Protein AF-A0A7J7KMX6-F1 (afdb_monomer_lite)

Structure (mmCIF, N/CA/C/O backbone):
data_AF-A0A7J7KMX6-F1
#
_entry.id   AF-A0A7J7KMX6-F1
#
loop_
_atom_site.group_PDB
_atom_site.id
_atom_site.type_symbol
_atom_site.label_atom_id
_atom_site.label_alt_id
_atom_site.label_comp_id
_atom_site.label_asym_id
_atom_site.label_entity_id
_atom_site.label_seq_id
_atom_site.pdbx_PDB_ins_code
_atom_site.Cartn_x
_atom_site.Cartn_y
_atom_site.Cartn_z
_atom_site.occupancy
_atom_site.B_iso_or_equiv
_atom_site.auth_seq_id
_atom_site.auth_comp_id
_atom_site.auth_asym_id
_atom_site.auth_atom_id
_atom_site.pdbx_PDB_model_num
ATOM 1 N N . MET A 1 1 ? 9.141 -5.671 -23.607 1.00 47.41 1 MET A N 1
ATOM 2 C CA . MET A 1 1 ? 9.681 -5.772 -22.232 1.00 47.41 1 MET A CA 1
ATOM 3 C C . MET A 1 1 ? 8.751 -4.993 -21.314 1.00 47.41 1 MET A C 1
ATOM 5 O O . MET A 1 1 ? 8.425 -3.865 -21.656 1.00 47.41 1 MET A O 1
ATOM 9 N N . GLY A 1 2 ? 8.226 -5.609 -20.250 1.00 64.50 2 GLY A N 1
ATOM 10 C CA . GLY A 1 2 ? 7.309 -4.936 -19.317 1.00 64.50 2 GLY A CA 1
ATOM 11 C C . GLY A 1 2 ? 8.034 -3.919 -18.428 1.00 64.50 2 GLY A C 1
ATOM 12 O O . GLY A 1 2 ? 9.238 -4.034 -18.218 1.00 64.50 2 GLY A O 1
ATOM 13 N N . GLN A 1 3 ? 7.312 -2.923 -17.911 1.00 72.69 3 GLN A N 1
ATOM 14 C CA . GLN A 1 3 ? 7.849 -1.958 -16.945 1.00 72.69 3 GLN A CA 1
ATOM 15 C C . GLN A 1 3 ? 8.089 -2.639 -15.591 1.00 72.69 3 GLN A C 1
ATOM 17 O O . GLN A 1 3 ? 7.184 -3.273 -15.049 1.00 72.69 3 GLN A O 1
ATOM 22 N N . GLN A 1 4 ? 9.296 -2.501 -15.038 1.00 85.62 4 GLN A N 1
ATOM 23 C CA . GLN A 1 4 ? 9.638 -3.039 -13.722 1.00 85.62 4 GLN A CA 1
ATOM 24 C C . GLN A 1 4 ? 9.384 -1.987 -12.641 1.00 85.62 4 GLN A C 1
ATOM 26 O O . GLN A 1 4 ? 9.956 -0.900 -12.672 1.00 85.62 4 GLN A O 1
ATOM 31 N N . GLY A 1 5 ? 8.505 -2.306 -11.693 1.00 89.88 5 GLY A N 1
ATOM 32 C CA . GLY A 1 5 ? 8.278 -1.475 -10.515 1.00 89.88 5 GLY A CA 1
ATOM 33 C C . GLY A 1 5 ? 9.413 -1.570 -9.501 1.00 89.88 5 GLY A C 1
ATOM 34 O O . GLY A 1 5 ? 10.129 -2.569 -9.476 1.00 89.88 5 GLY A O 1
ATOM 35 N N . ILE A 1 6 ? 9.546 -0.544 -8.656 1.00 94.94 6 ILE A N 1
ATOM 36 C CA . ILE A 1 6 ? 10.556 -0.473 -7.580 1.00 94.94 6 ILE A CA 1
ATOM 37 C C . ILE A 1 6 ? 9.947 -0.248 -6.187 1.00 94.94 6 ILE A C 1
ATOM 39 O O . ILE A 1 6 ? 10.669 -0.057 -5.213 1.00 94.94 6 ILE A O 1
ATOM 43 N N . CYS A 1 7 ? 8.617 -0.230 -6.068 1.00 94.88 7 CYS A N 1
ATOM 44 C CA . CYS A 1 7 ? 7.958 -0.132 -4.769 1.00 94.88 7 CYS A CA 1
ATOM 45 C C . CYS A 1 7 ? 8.015 -1.490 -4.058 1.00 94.88 7 CYS A C 1
ATOM 47 O O . CYS A 1 7 ? 7.392 -2.458 -4.493 1.00 94.88 7 CYS A O 1
ATOM 49 N N . GLU A 1 8 ? 8.781 -1.546 -2.973 1.00 96.50 8 GLU A N 1
ATOM 50 C CA . GLU A 1 8 ? 8.936 -2.737 -2.128 1.00 96.50 8 GLU A CA 1
ATOM 51 C C . GLU A 1 8 ? 7.826 -2.878 -1.069 1.00 96.50 8 GLU A C 1
ATOM 53 O O . GLU A 1 8 ? 7.725 -3.917 -0.423 1.00 96.50 8 GLU A O 1
ATOM 58 N N . ASP A 1 9 ? 6.981 -1.856 -0.914 1.00 96.62 9 ASP A N 1
ATOM 59 C CA . ASP A 1 9 ? 5.875 -1.819 0.046 1.00 96.62 9 ASP A CA 1
ATOM 60 C C . ASP A 1 9 ? 4.553 -2.312 -0.584 1.00 96.62 9 ASP A C 1
ATOM 62 O O . ASP A 1 9 ? 4.378 -2.328 -1.807 1.00 96.62 9 ASP A O 1
ATOM 66 N N . MET A 1 10 ? 3.564 -2.664 0.249 1.00 96.56 10 MET A N 1
ATOM 67 C CA . MET A 1 10 ? 2.233 -3.091 -0.224 1.00 96.56 10 MET A CA 1
ATOM 68 C C . MET A 1 10 ? 1.421 -1.959 -0.878 1.00 96.56 10 MET A C 1
ATOM 70 O O . MET A 1 10 ? 0.513 -2.232 -1.678 1.00 96.56 10 MET A O 1
ATOM 74 N N . CYS A 1 11 ? 1.772 -0.702 -0.588 1.00 96.56 11 CYS A N 1
ATOM 75 C CA . CYS A 1 11 ? 1.219 0.504 -1.195 1.00 96.56 11 CYS A CA 1
ATOM 76 C C . CYS A 1 11 ? 2.304 1.590 -1.352 1.00 96.56 11 CYS A C 1
ATOM 78 O O . CYS A 1 11 ? 3.063 1.831 -0.412 1.00 96.56 11 CYS A O 1
ATOM 80 N N . PRO A 1 12 ? 2.397 2.287 -2.503 1.00 95.31 12 PRO A N 1
ATOM 81 C CA . PRO A 1 12 ? 3.344 3.386 -2.673 1.00 95.31 12 PRO A CA 1
ATOM 82 C C . PRO A 1 12 ? 3.105 4.531 -1.680 1.00 95.31 12 PRO A C 1
ATOM 84 O O . PRO A 1 12 ? 1.985 5.023 -1.541 1.00 95.31 12 PRO A O 1
ATOM 87 N N . LYS A 1 13 ? 4.178 5.069 -1.086 1.00 94.88 13 LYS A N 1
ATOM 88 C CA . LYS A 1 13 ? 4.109 6.193 -0.124 1.00 94.88 13 LYS A CA 1
ATOM 89 C C . LYS A 1 13 ? 3.320 7.403 -0.633 1.00 94.88 13 LYS A C 1
ATOM 91 O O . LYS A 1 13 ? 2.594 8.037 0.125 1.00 94.88 13 LYS A O 1
ATOM 96 N N . LYS A 1 14 ? 3.437 7.721 -1.928 1.00 94.00 14 LYS A N 1
ATOM 97 C CA . LYS A 1 14 ? 2.685 8.820 -2.560 1.00 94.00 14 LYS A CA 1
ATOM 98 C C . LYS A 1 14 ? 1.173 8.599 -2.460 1.00 94.00 14 LYS A C 1
ATOM 100 O O . LYS A 1 14 ? 0.438 9.545 -2.193 1.00 94.00 14 LYS A O 1
ATOM 105 N N . GLU A 1 15 ? 0.726 7.366 -2.674 1.00 94.62 15 GLU A N 1
ATOM 106 C CA . G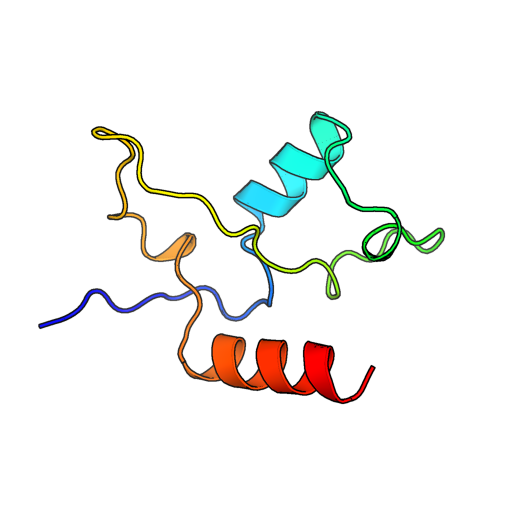LU A 1 15 ? -0.681 6.994 -2.579 1.00 94.62 15 GLU A CA 1
ATOM 107 C C . GLU A 1 15 ? -1.153 6.983 -1.124 1.00 94.62 15 GLU A C 1
ATOM 109 O O . GLU A 1 15 ? -2.195 7.566 -0.841 1.00 94.62 15 GLU A O 1
ATOM 114 N N . ILE A 1 16 ? -0.358 6.427 -0.202 1.00 95.94 16 ILE A N 1
ATOM 115 C CA . ILE A 1 16 ? -0.642 6.457 1.243 1.00 95.94 16 ILE A CA 1
ATOM 116 C C . ILE A 1 16 ? -0.872 7.897 1.713 1.00 95.94 16 ILE A C 1
ATOM 118 O O . ILE A 1 16 ? -1.922 8.207 2.268 1.00 95.94 16 ILE A O 1
ATOM 122 N N . ASN A 1 17 ? 0.070 8.800 1.428 1.00 95.75 17 ASN A N 1
ATOM 123 C CA . ASN A 1 17 ? -0.018 10.199 1.847 1.00 95.75 17 ASN A CA 1
ATOM 124 C C . ASN A 1 17 ? -1.238 10.908 1.248 1.00 95.75 17 ASN A C 1
ATOM 126 O O . ASN A 1 17 ? -1.914 11.666 1.941 1.00 95.75 17 ASN A O 1
ATOM 130 N N . PHE A 1 18 ? -1.535 10.649 -0.028 1.00 95.31 18 PHE A N 1
ATOM 131 C CA . PHE A 1 18 ? -2.730 11.178 -0.680 1.00 95.31 18 PHE A CA 1
ATOM 132 C C . PHE A 1 18 ? -4.004 10.677 0.010 1.00 95.31 18 PHE A C 1
ATOM 134 O O . PHE A 1 18 ? -4.851 11.478 0.390 1.00 95.31 18 PHE A O 1
ATOM 141 N N . ARG A 1 19 ? -4.129 9.364 0.227 1.00 95.81 19 ARG A N 1
ATOM 142 C CA . ARG A 1 19 ? -5.329 8.772 0.830 1.00 95.81 19 ARG A CA 1
ATOM 143 C C . ARG A 1 19 ? -5.497 9.167 2.298 1.00 95.81 19 ARG A C 1
ATOM 145 O O . ARG A 1 19 ? -6.628 9.364 2.724 1.00 95.81 19 ARG A O 1
ATOM 152 N N . LEU A 1 20 ? -4.410 9.344 3.050 1.00 95.06 20 LEU A N 1
ATOM 153 C CA . LEU A 1 20 ? -4.447 9.891 4.410 1.00 95.06 20 LEU A CA 1
ATOM 154 C C . LEU A 1 20 ? -4.966 11.331 4.418 1.00 95.06 20 LEU A C 1
ATOM 156 O O . LEU A 1 20 ? -5.905 11.642 5.149 1.00 95.06 20 LEU A O 1
ATOM 160 N N . LYS A 1 21 ? -4.383 12.195 3.578 1.00 96.25 21 LYS A N 1
ATOM 161 C CA . LYS A 1 21 ? -4.762 13.609 3.482 1.00 96.25 21 LYS A CA 1
ATOM 162 C C . LYS A 1 21 ? -6.234 13.779 3.101 1.00 96.25 21 LYS A C 1
ATOM 164 O O . LYS A 1 21 ? -6.940 14.562 3.726 1.00 96.25 21 LYS A O 1
ATOM 169 N N . GLU A 1 22 ? -6.689 13.016 2.113 1.00 96.75 22 GLU A N 1
ATOM 170 C CA . GLU A 1 22 ? -8.052 13.096 1.580 1.00 96.75 22 GLU A CA 1
ATOM 171 C C . GLU A 1 22 ? -9.058 12.210 2.345 1.00 96.75 22 GLU A C 1
ATOM 173 O O . GLU A 1 22 ? -10.223 12.135 1.968 1.00 96.75 22 GLU A O 1
ATOM 178 N N . ARG A 1 23 ? -8.632 11.531 3.425 1.00 94.69 23 ARG A N 1
ATOM 179 C CA . ARG A 1 23 ? -9.463 10.619 4.241 1.00 94.69 23 ARG A CA 1
ATOM 180 C C . ARG A 1 23 ? -10.139 9.499 3.429 1.00 94.69 23 ARG A C 1
ATOM 182 O O . ARG A 1 23 ? -11.290 9.150 3.666 1.00 94.69 23 ARG A O 1
ATOM 189 N N . LEU A 1 24 ? -9.391 8.904 2.499 1.00 95.19 24 LEU A N 1
ATOM 190 C CA . LEU A 1 24 ? -9.829 7.855 1.563 1.00 95.19 24 LEU A CA 1
ATOM 191 C C . LEU A 1 24 ? -9.360 6.436 1.955 1.00 95.19 24 LEU A C 1
ATOM 193 O O . LEU A 1 24 ? -9.289 5.543 1.104 1.00 95.19 24 LEU A O 1
ATOM 197 N N . LEU A 1 25 ? -8.950 6.216 3.207 1.00 94.69 25 LEU A N 1
ATOM 198 C CA . LEU A 1 25 ? -8.586 4.878 3.689 1.00 94.69 25 LEU A CA 1
ATOM 199 C C . LEU A 1 25 ? -9.836 4.050 3.987 1.00 94.69 25 LEU A C 1
ATOM 201 O O . LEU A 1 25 ? -10.784 4.553 4.592 1.00 94.69 25 LEU A O 1
ATOM 205 N N . HIS A 1 26 ? -9.815 2.776 3.592 1.00 94.06 26 HIS A N 1
ATOM 206 C CA . HIS A 1 26 ? -10.856 1.827 3.975 1.00 94.06 26 HIS A CA 1
ATOM 207 C C . HIS A 1 26 ? -10.788 1.546 5.487 1.00 94.06 26 HIS A C 1
ATOM 209 O O . HIS A 1 26 ? -9.722 1.674 6.083 1.00 94.06 26 HIS A O 1
ATOM 215 N N . GLU A 1 27 ? -11.881 1.113 6.123 1.00 92.62 27 GLU A N 1
ATOM 216 C CA . GLU A 1 27 ? -11.885 0.828 7.573 1.00 92.62 27 GLU A CA 1
ATOM 217 C C . GLU A 1 27 ? -10.841 -0.229 7.973 1.00 92.62 27 GLU A C 1
ATOM 219 O O . GLU A 1 27 ? -10.143 -0.076 8.968 1.00 92.62 27 GLU A O 1
ATOM 224 N N . LEU A 1 28 ? -10.640 -1.252 7.135 1.00 91.25 28 LEU A N 1
ATOM 225 C CA . LEU A 1 28 ? -9.602 -2.285 7.326 1.00 91.25 28 LEU A CA 1
ATOM 226 C C . LEU A 1 28 ? -8.157 -1.760 7.203 1.00 91.25 28 LEU A C 1
ATOM 228 O O . LEU A 1 28 ? -7.206 -2.474 7.528 1.00 91.25 28 LEU A O 1
ATOM 232 N N . GLU A 1 29 ? -7.995 -0.539 6.697 1.00 94.00 29 GLU A N 1
ATOM 233 C CA . GLU A 1 29 ? -6.722 0.162 6.527 1.00 94.00 29 GLU A CA 1
ATOM 234 C C . GLU A 1 29 ? -6.540 1.294 7.552 1.00 94.00 29 GLU A C 1
ATOM 236 O O . GLU A 1 29 ? -5.546 2.019 7.492 1.00 94.00 29 GLU A O 1
ATOM 241 N N . LYS A 1 30 ? -7.444 1.432 8.527 1.00 92.00 30 LYS A N 1
ATOM 242 C CA . LYS A 1 30 ? -7.277 2.356 9.651 1.00 92.00 30 LYS A CA 1
ATOM 243 C C . LYS A 1 30 ? -6.745 1.606 10.868 1.00 92.00 30 LYS A C 1
ATOM 245 O O . LYS A 1 30 ? -7.249 0.546 11.229 1.00 92.00 30 LYS A O 1
ATOM 250 N N . ARG A 1 31 ? -5.731 2.173 11.521 1.00 88.88 31 ARG A N 1
ATOM 251 C CA . ARG A 1 31 ? -5.250 1.730 12.835 1.00 88.88 31 ARG A CA 1
ATOM 252 C C . ARG A 1 31 ? -4.987 2.930 13.727 1.00 88.88 31 ARG A C 1
ATOM 254 O O . ARG A 1 31 ? -4.541 3.973 13.257 1.00 88.88 31 ARG A O 1
ATOM 261 N N . GLU A 1 32 ? -5.247 2.750 15.015 1.00 87.81 32 GLU A N 1
ATOM 262 C CA . GLU A 1 32 ? -5.036 3.775 16.042 1.00 87.81 32 GLU A CA 1
ATOM 263 C C . GLU A 1 32 ? -3.546 4.008 16.333 1.00 87.81 32 GLU A C 1
ATOM 265 O O . GLU A 1 32 ? -3.159 5.099 16.739 1.00 87.81 32 GLU A O 1
ATOM 270 N N . ASP A 1 33 ? -2.694 3.014 16.055 1.00 89.75 33 ASP A N 1
ATOM 271 C CA . ASP A 1 33 ? -1.242 3.080 16.261 1.00 89.75 33 ASP A CA 1
ATOM 272 C C . ASP A 1 33 ? -0.494 3.913 15.201 1.00 89.75 33 ASP A C 1
ATOM 274 O O . ASP A 1 33 ? 0.734 4.013 15.242 1.00 89.75 33 ASP A O 1
ATOM 278 N N . GLY A 1 34 ? -1.216 4.502 14.239 1.00 85.06 34 GLY A N 1
ATOM 279 C CA . GLY A 1 34 ? -0.659 5.362 13.193 1.00 85.06 34 GLY A CA 1
ATOM 280 C C . GLY A 1 34 ? 0.231 4.640 12.178 1.00 85.06 34 GLY A C 1
ATOM 281 O O . GLY A 1 34 ? 0.857 5.293 11.338 1.00 85.06 34 GLY A O 1
ATOM 282 N N . ARG A 1 35 ? 0.311 3.305 12.225 1.00 90.62 35 ARG A N 1
ATOM 283 C CA . ARG A 1 35 ? 1.081 2.535 11.247 1.00 90.62 35 ARG A CA 1
ATOM 284 C C . ARG A 1 35 ? 0.419 2.597 9.868 1.00 90.62 35 ARG A C 1
ATOM 286 O O . ARG A 1 35 ? -0.774 2.856 9.738 1.00 90.62 35 ARG A O 1
ATOM 293 N N . THR A 1 36 ? 1.204 2.362 8.821 1.00 93.44 36 THR A N 1
ATOM 294 C CA . THR A 1 36 ? 0.740 2.422 7.419 1.00 93.44 36 THR A CA 1
ATOM 295 C C . THR A 1 36 ? 1.289 1.287 6.553 1.00 93.44 36 THR A C 1
ATOM 297 O O . THR A 1 36 ? 0.955 1.188 5.375 1.00 93.44 36 THR A O 1
ATOM 300 N N . ASP A 1 37 ? 2.088 0.394 7.138 1.00 91.94 37 ASP A N 1
ATOM 301 C CA . ASP A 1 37 ? 2.730 -0.755 6.490 1.00 91.94 37 ASP A CA 1
ATOM 302 C C . ASP A 1 37 ? 1.735 -1.817 5.998 1.00 91.94 37 ASP A C 1
ATOM 304 O O . ASP A 1 37 ? 2.087 -2.668 5.188 1.00 91.94 37 ASP A O 1
ATOM 308 N N . PHE A 1 38 ? 0.483 -1.743 6.449 1.00 92.31 38 PHE A N 1
ATOM 309 C CA . PHE A 1 38 ? -0.606 -2.667 6.133 1.00 92.31 38 PHE A CA 1
ATOM 310 C C . PHE A 1 38 ? -1.603 -2.123 5.092 1.00 92.31 38 PHE A C 1
ATOM 312 O O . PHE A 1 38 ? -2.544 -2.831 4.718 1.00 92.31 38 PHE A O 1
ATOM 319 N N . ILE A 1 39 ? -1.412 -0.876 4.639 1.00 96.25 39 ILE A N 1
ATOM 320 C CA . ILE A 1 39 ? -2.215 -0.255 3.580 1.00 96.25 39 ILE A CA 1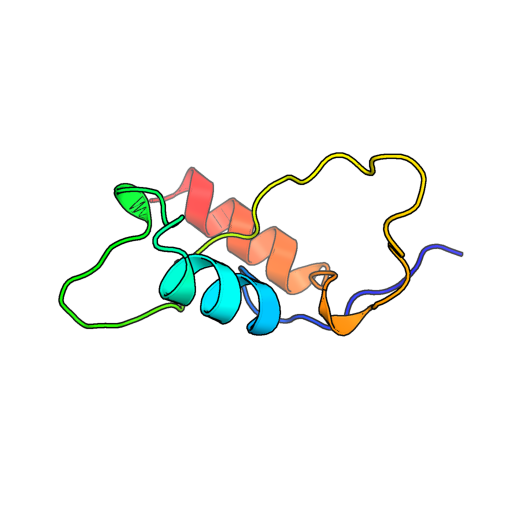
ATOM 321 C C . ILE A 1 39 ? -1.861 -0.925 2.254 1.00 96.25 39 ILE A C 1
ATOM 323 O O . ILE A 1 39 ? -0.685 -1.113 1.930 1.00 96.25 39 ILE A O 1
ATOM 327 N N . VAL A 1 40 ? -2.876 -1.265 1.463 1.00 96.50 40 VAL A N 1
ATOM 328 C CA . VAL A 1 40 ? -2.695 -1.967 0.190 1.00 96.50 40 VAL A CA 1
ATOM 329 C C . VAL A 1 40 ? -2.999 -1.015 -0.959 1.00 96.50 40 VAL A C 1
ATOM 331 O O . VAL A 1 40 ? -3.944 -0.231 -0.905 1.00 96.50 40 VAL A O 1
ATOM 334 N N . LYS A 1 41 ? -2.176 -1.070 -2.013 1.00 95.06 41 LYS A N 1
ATOM 335 C CA . LYS A 1 41 ? -2.382 -0.254 -3.213 1.00 95.06 41 LYS A CA 1
ATOM 336 C C . LYS A 1 41 ? -3.792 -0.460 -3.767 1.00 95.06 41 LYS A C 1
ATOM 338 O O . LYS A 1 41 ? -4.164 -1.586 -4.106 1.00 95.06 41 LYS A O 1
ATOM 343 N N . GLU A 1 42 ? -4.521 0.635 -3.933 1.00 92.12 42 GLU A N 1
ATOM 344 C CA . GLU A 1 42 ? -5.845 0.659 -4.532 1.00 92.12 42 GLU A CA 1
ATOM 345 C C . GLU A 1 42 ? -5.759 0.283 -6.018 1.00 92.12 42 GLU A C 1
ATOM 347 O O . GLU A 1 42 ? -4.917 0.781 -6.778 1.00 92.12 42 GLU A O 1
ATOM 352 N N . TYR A 1 43 ? -6.658 -0.595 -6.466 1.00 87.75 43 TYR A N 1
ATOM 353 C CA . TYR A 1 43 ? -6.807 -0.839 -7.892 1.00 87.75 43 TYR A CA 1
ATOM 354 C C . TYR A 1 43 ? -7.406 0.401 -8.559 1.00 87.75 43 TYR A C 1
ATOM 356 O O . TYR A 1 43 ? -8.561 0.756 -8.336 1.00 87.75 43 TYR A O 1
ATOM 364 N N . ARG A 1 44 ? -6.626 1.046 -9.425 1.00 74.38 44 ARG A N 1
ATOM 365 C CA . ARG A 1 44 ? -7.085 2.172 -10.237 1.00 74.38 44 ARG A CA 1
ATOM 366 C C . ARG A 1 44 ? -7.084 1.763 -11.696 1.00 74.38 44 ARG A C 1
ATOM 368 O O . ARG A 1 44 ? -6.030 1.470 -12.255 1.00 74.38 44 ARG A O 1
ATOM 375 N N . ARG A 1 45 ? -8.266 1.767 -12.318 1.00 69.56 45 ARG A N 1
ATOM 376 C CA . ARG A 1 45 ? -8.375 1.636 -13.774 1.00 69.56 45 ARG A CA 1
ATOM 377 C C . ARG A 1 45 ? -7.643 2.811 -14.418 1.00 69.56 45 ARG A C 1
ATOM 379 O O . ARG A 1 45 ? -7.828 3.956 -14.000 1.00 69.56 45 ARG A O 1
ATOM 386 N N . SER A 1 46 ? -6.826 2.532 -15.429 1.00 57.25 46 SER A N 1
ATOM 387 C CA . SER A 1 46 ? -6.251 3.566 -16.283 1.00 57.25 46 SER A CA 1
ATOM 388 C C . SER A 1 46 ? -7.395 4.243 -17.037 1.00 57.25 46 SER A C 1
ATOM 390 O O . SER A 1 46 ? -7.828 3.761 -18.078 1.00 57.25 46 SER A O 1
ATOM 392 N N . ALA A 1 47 ? -7.932 5.341 -16.507 1.00 52.94 47 ALA A N 1
ATOM 393 C CA . ALA A 1 47 ? -8.621 6.292 -17.367 1.00 52.94 47 ALA A CA 1
ATOM 394 C C . ALA A 1 47 ? -7.585 6.790 -18.386 1.00 52.94 47 ALA A C 1
ATOM 396 O O . ALA A 1 47 ? -6.436 7.043 -18.003 1.00 52.94 47 ALA A O 1
ATOM 397 N N . ALA A 1 48 ? -7.959 6.862 -19.666 1.00 48.94 48 ALA A N 1
A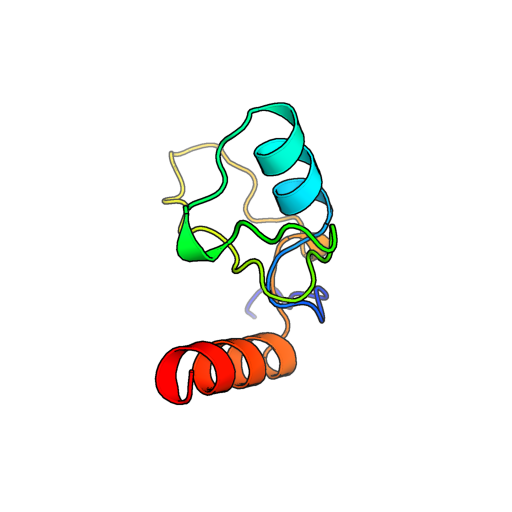TOM 398 C CA . ALA A 1 48 ? -7.076 7.324 -20.732 1.00 48.94 48 ALA A CA 1
ATOM 399 C C . ALA A 1 48 ? -6.402 8.643 -20.302 1.00 48.94 48 ALA A C 1
ATOM 401 O O . ALA A 1 48 ? -7.088 9.639 -20.087 1.00 48.94 48 ALA A O 1
ATOM 402 N N . GLY A 1 49 ? -5.080 8.622 -20.082 1.00 53.84 49 GLY A N 1
ATOM 403 C CA . GLY A 1 49 ? -4.302 9.811 -19.708 1.00 53.84 49 GLY A CA 1
ATOM 404 C C . GLY A 1 49 ? -3.605 9.804 -18.341 1.00 53.84 49 GLY A C 1
ATOM 405 O O . GLY A 1 49 ? -2.866 10.744 -18.062 1.00 53.84 49 GLY A O 1
ATOM 406 N N . ARG A 1 50 ? -3.761 8.784 -17.480 1.00 57.47 50 ARG A N 1
ATOM 407 C CA . ARG A 1 50 ? -2.855 8.645 -16.319 1.00 57.47 50 ARG A CA 1
ATOM 408 C C . ARG A 1 50 ? -1.581 7.919 -16.725 1.00 57.47 50 ARG A C 1
ATOM 410 O O . ARG A 1 50 ? -1.634 6.748 -17.089 1.00 57.47 50 ARG A O 1
ATOM 417 N N . ASP A 1 51 ? -0.459 8.623 -16.605 1.00 58.19 51 ASP A N 1
ATOM 418 C CA . ASP A 1 51 ? 0.894 8.102 -16.786 1.00 58.19 51 ASP A CA 1
ATOM 419 C C . ASP A 1 51 ? 1.110 6.868 -15.894 1.00 58.19 51 ASP A C 1
ATOM 421 O O . ASP A 1 51 ? 1.394 6.960 -14.698 1.00 58.19 51 ASP A O 1
ATOM 425 N N . SER A 1 52 ? 0.958 5.680 -16.478 1.00 61.38 52 SER A N 1
ATOM 426 C CA . SER A 1 52 ? 1.298 4.398 -15.851 1.00 61.38 52 SER A CA 1
ATOM 427 C C . SER A 1 52 ? 2.812 4.159 -15.818 1.00 61.38 52 SER A C 1
ATOM 429 O O . SER A 1 52 ? 3.251 3.047 -15.546 1.00 61.38 52 SER A O 1
ATOM 431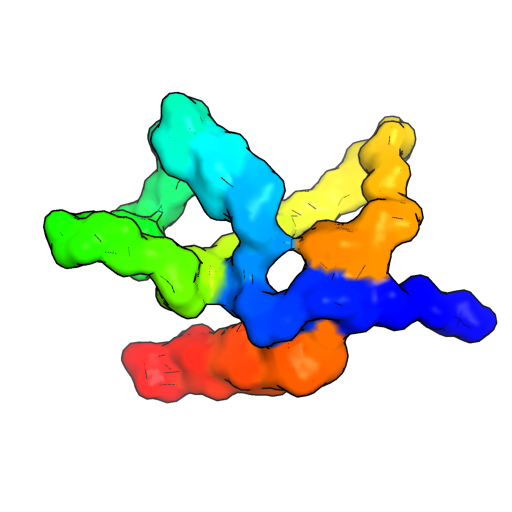 N N . THR A 1 53 ? 3.600 5.193 -16.117 1.00 69.25 53 THR A N 1
ATOM 432 C CA . THR A 1 53 ? 5.037 5.146 -16.387 1.00 69.25 53 THR A CA 1
ATOM 433 C C . THR A 1 53 ? 5.903 5.332 -15.142 1.00 69.25 53 THR A C 1
ATOM 435 O O . THR A 1 53 ? 7.088 5.000 -15.174 1.00 69.25 53 THR A O 1
ATOM 438 N N . ASP A 1 54 ? 5.346 5.814 -14.021 1.00 85.75 54 ASP A N 1
ATOM 439 C CA . ASP A 1 54 ? 6.118 5.988 -12.787 1.00 85.75 54 ASP A CA 1
ATOM 440 C C . ASP A 1 54 ? 6.348 4.643 -12.081 1.00 85.75 54 ASP A C 1
ATOM 442 O O . ASP A 1 54 ? 5.514 4.153 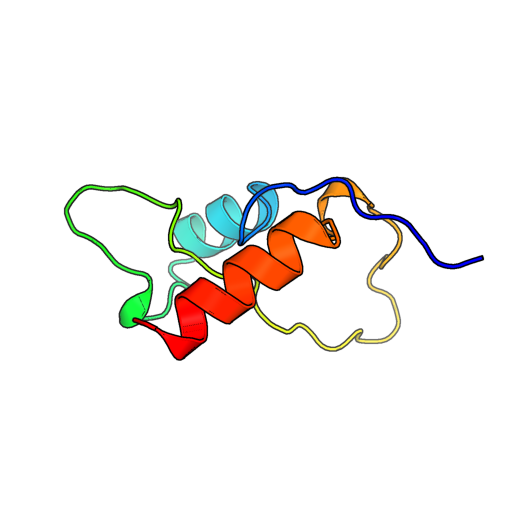-11.314 1.00 85.75 54 ASP A O 1
ATOM 446 N N . VAL A 1 55 ? 7.535 4.073 -12.290 1.00 89.25 55 VAL A N 1
ATOM 447 C CA . VAL A 1 55 ? 7.988 2.817 -11.670 1.00 89.25 55 VAL A CA 1
ATOM 448 C C . VAL A 1 55 ? 7.959 2.839 -10.137 1.00 89.25 55 VAL A C 1
ATOM 450 O O . VAL A 1 55 ? 7.821 1.784 -9.519 1.00 89.25 55 VAL A O 1
ATOM 453 N N . ARG A 1 56 ? 8.008 4.017 -9.494 1.00 91.50 56 ARG A N 1
ATOM 454 C CA . ARG A 1 56 ? 7.873 4.155 -8.026 1.00 91.50 56 ARG A CA 1
ATOM 455 C C . ARG A 1 56 ? 6.450 3.893 -7.544 1.00 91.50 56 ARG A C 1
ATOM 457 O O . ARG A 1 56 ? 6.237 3.659 -6.360 1.00 91.50 56 ARG A O 1
ATOM 464 N N . GLN A 1 57 ? 5.473 3.963 -8.444 1.00 88.62 57 GLN A N 1
ATOM 465 C CA . GLN A 1 57 ? 4.080 3.624 -8.163 1.00 88.62 57 GLN A CA 1
ATOM 466 C C . GLN A 1 57 ? 3.780 2.151 -8.458 1.00 88.62 57 GLN A C 1
ATOM 468 O O . GLN A 1 57 ? 2.684 1.678 -8.157 1.00 88.62 57 GLN A O 1
ATOM 473 N N . LEU A 1 58 ? 4.715 1.411 -9.055 1.00 90.25 58 LEU A N 1
ATOM 474 C CA . LEU A 1 58 ? 4.559 -0.001 -9.384 1.00 90.25 58 LEU A CA 1
ATOM 475 C C . LEU A 1 58 ? 5.276 -0.855 -8.337 1.00 90.25 58 LEU A C 1
ATOM 477 O O . LEU A 1 58 ? 6.443 -0.627 -8.022 1.00 90.25 58 LEU A O 1
ATOM 481 N N . ARG A 1 59 ? 4.555 -1.837 -7.794 1.00 93.88 59 ARG A N 1
ATOM 482 C CA . ARG A 1 59 ? 5.097 -2.801 -6.831 1.00 93.88 59 ARG A CA 1
ATOM 483 C C . ARG A 1 59 ? 6.048 -3.768 -7.523 1.00 93.88 59 ARG A C 1
ATOM 485 O O . ARG A 1 59 ? 5.798 -4.155 -8.665 1.00 93.88 59 ARG A O 1
ATOM 492 N N . THR A 1 60 ? 7.106 -4.167 -6.828 1.00 95.38 60 THR A N 1
ATOM 493 C CA . THR A 1 60 ? 7.985 -5.249 -7.284 1.00 95.38 60 THR A CA 1
ATOM 494 C C . THR A 1 60 ? 7.250 -6.589 -7.219 1.00 95.38 60 THR A C 1
ATOM 496 O O . THR A 1 60 ? 6.266 -6.739 -6.489 1.00 95.38 60 THR A O 1
ATOM 499 N N . SER A 1 61 ? 7.729 -7.603 -7.945 1.00 95.31 61 SER A N 1
ATOM 500 C CA . SER A 1 61 ? 7.170 -8.961 -7.854 1.00 95.31 61 SER A CA 1
ATOM 501 C C . SER A 1 61 ? 7.198 -9.496 -6.419 1.00 95.31 61 SER A C 1
ATOM 503 O O . SER A 1 61 ? 6.248 -10.141 -5.982 1.00 95.31 61 SER A O 1
ATOM 505 N N . ARG A 1 62 ? 8.253 -9.168 -5.661 1.00 95.94 62 ARG A N 1
ATOM 506 C CA . ARG A 1 62 ? 8.389 -9.525 -4.244 1.00 95.94 62 ARG A CA 1
ATOM 507 C C . ARG A 1 62 ? 7.279 -8.899 -3.401 1.00 95.94 62 ARG A C 1
ATOM 509 O O . ARG A 1 62 ? 6.581 -9.614 -2.687 1.00 95.94 62 ARG A O 1
ATOM 516 N N . ALA A 1 63 ? 7.070 -7.591 -3.545 1.00 96.25 63 ALA A N 1
AT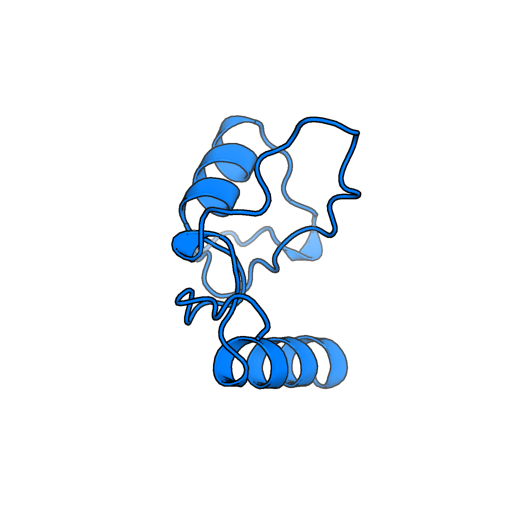OM 517 C CA . ALA A 1 63 ? 6.013 -6.873 -2.842 1.00 96.25 63 ALA A CA 1
ATOM 518 C C . ALA A 1 63 ? 4.612 -7.381 -3.222 1.00 96.25 63 ALA A C 1
ATOM 520 O O . ALA A 1 63 ? 3.732 -7.458 -2.366 1.00 96.25 63 ALA A O 1
ATOM 521 N N . LEU A 1 64 ? 4.389 -7.781 -4.480 1.00 95.88 64 LEU A N 1
ATOM 522 C CA . LEU A 1 64 ? 3.122 -8.379 -4.923 1.00 95.88 64 LEU A CA 1
ATOM 523 C C . LEU A 1 64 ? 2.840 -9.724 -4.240 1.00 95.88 64 LEU A C 1
ATOM 525 O O . LEU A 1 64 ? 1.725 -9.938 -3.758 1.00 95.88 64 LEU A O 1
ATOM 529 N N . VAL A 1 65 ? 3.838 -10.609 -4.156 1.00 97.19 65 VAL A N 1
ATOM 530 C CA . VAL A 1 65 ? 3.708 -11.890 -3.441 1.00 97.19 65 VAL A CA 1
ATOM 531 C C . VAL A 1 65 ? 3.433 -11.647 -1.959 1.00 97.19 65 VAL A C 1
ATOM 533 O O . VAL A 1 65 ? 2.482 -12.206 -1.418 1.00 97.19 65 VAL A O 1
ATOM 536 N N . GLN A 1 66 ? 4.196 -10.752 -1.323 1.00 96.31 66 GLN A N 1
ATOM 537 C CA . GLN A 1 66 ? 3.989 -10.376 0.077 1.00 96.31 66 GLN A CA 1
ATOM 538 C C . GLN A 1 66 ? 2.582 -9.814 0.317 1.00 96.31 66 GLN A C 1
ATOM 540 O O . GLN A 1 66 ? 1.914 -10.225 1.263 1.00 96.31 66 GLN A O 1
ATOM 545 N N . THR A 1 67 ? 2.112 -8.920 -0.558 1.00 96.88 67 THR A N 1
ATOM 546 C CA . THR A 1 67 ? 0.757 -8.355 -0.472 1.00 96.88 67 THR A CA 1
ATOM 547 C C . THR A 1 67 ? -0.294 -9.457 -0.558 1.00 96.88 67 THR A C 1
ATOM 549 O O . THR A 1 67 ? -1.240 -9.471 0.221 1.00 96.88 67 THR A O 1
ATOM 552 N N . THR A 1 68 ? -0.130 -10.399 -1.487 1.00 96.69 68 THR A N 1
ATOM 553 C CA . THR A 1 68 ? -1.086 -11.498 -1.677 1.00 96.69 68 THR A CA 1
ATOM 554 C C . THR A 1 68 ? -1.123 -12.408 -0.453 1.00 96.69 68 THR A C 1
ATOM 556 O O . THR A 1 68 ? -2.200 -12.723 0.041 1.00 96.69 68 THR A O 1
ATOM 559 N N . HIS A 1 69 ? 0.043 -12.770 0.086 1.00 96.69 69 HIS A N 1
ATOM 560 C CA . HIS A 1 69 ? 0.135 -13.551 1.317 1.00 96.69 69 HIS A CA 1
ATOM 561 C C . HIS A 1 69 ? -0.538 -12.835 2.494 1.00 96.69 69 HIS A C 1
ATOM 563 O O . HIS A 1 69 ? -1.285 -13.455 3.244 1.00 96.69 69 HIS A O 1
ATOM 569 N N . TYR A 1 70 ? -0.307 -11.528 2.636 1.00 95.25 70 TYR A N 1
ATOM 570 C CA . TYR A 1 70 ? -0.975 -10.711 3.644 1.00 95.25 70 TYR A CA 1
ATOM 571 C C . TYR A 1 70 ? -2.498 -10.701 3.470 1.00 95.25 70 TYR A C 1
ATOM 573 O O . TYR A 1 70 ? -3.197 -10.809 4.463 1.00 95.25 70 TYR A O 1
ATOM 581 N N . LEU A 1 71 ? -3.019 -10.600 2.243 1.00 94.19 71 LEU A N 1
ATOM 582 C CA . LEU A 1 71 ? -4.465 -10.560 1.991 1.00 94.19 71 LEU A CA 1
ATOM 583 C C . LEU A 1 71 ? -5.167 -11.904 2.232 1.00 94.19 71 LEU A C 1
ATOM 585 O O . LEU A 1 71 ? -6.332 -11.905 2.612 1.00 94.19 71 LEU A O 1
ATOM 589 N N . VAL A 1 72 ? -4.489 -13.027 1.982 1.00 95.62 72 VAL A N 1
ATOM 590 C CA . VAL A 1 72 ? -5.076 -14.375 2.102 1.00 95.62 72 VAL A CA 1
ATOM 591 C C . VAL A 1 72 ? -4.989 -14.923 3.527 1.00 95.62 72 VAL A C 1
ATOM 593 O O . VAL A 1 72 ? -5.882 -15.650 3.947 1.00 95.62 72 VAL A O 1
ATOM 596 N N . ASN A 1 73 ? -3.931 -14.582 4.265 1.00 91.31 73 ASN A N 1
ATOM 597 C CA . ASN A 1 73 ? -3.650 -15.144 5.591 1.00 91.31 73 ASN A CA 1
ATOM 598 C C . ASN A 1 73 ? -3.942 -14.173 6.744 1.00 91.31 73 ASN A C 1
ATOM 600 O O . ASN A 1 73 ? -3.443 -14.383 7.851 1.00 91.31 73 ASN A O 1
ATOM 604 N N . LYS A 1 74 ? -4.667 -13.084 6.476 1.00 62.97 74 LYS A N 1
ATOM 605 C CA . LYS A 1 74 ? -5.049 -12.115 7.503 1.00 62.97 74 LYS A CA 1
ATOM 606 C C . LYS A 1 74 ? -6.230 -12.583 8.339 1.00 62.97 74 LYS A C 1
ATOM 608 O O . LYS A 1 74 ? -7.148 -13.197 7.757 1.00 62.97 74 LYS A O 1
#

Foldseek 3Di:
DDQAADAQAQFQPVVQVVCVVVVVADPVQDDPVPDRSLGHHDDDDPDPPPCPPPSSRDHHPNNVVVNVCSVVVD

Organism: Bugula neritina (NCBI:txid10212)

pLDDT: mean 87.38, std 13.64, range [47.41, 97.19]

Secondary structure (DSSP, 8-state):
-PPPP-B-SSS-HHHHHHHHHTT---GGG--TT---TT---------TT--TT-GGGSBPHHHHHHHHHHHH--

InterPro domains:
  IPR005062 SAC3/GANP/THP3, conserved domain [PF03399] (10-73)
  IPR045107 SAC3/GANP/THP3 [PTHR12436] (4-74)

Radius of gyration: 12.94 Å; chains: 1; bounding box: 22×29×38 Å

Sequence (74 aa):
MGQQGICEDMCPKKEINFRLKERLLHELEKREDGRTDFIVKEYRRSAAGRDSTDVRQLRTSRALVQTTHYLVNK